Protein AF-A0A965C015-F1 (afdb_monomer_lite)

Structure (mmCIF, N/CA/C/O backbone):
data_AF-A0A965C015-F1
#
_entry.id   AF-A0A965C015-F1
#
loop_
_atom_site.group_PDB
_atom_site.id
_atom_site.type_symbol
_atom_site.label_atom_id
_atom_site.label_alt_id
_atom_site.label_comp_id
_atom_site.label_asym_id
_atom_site.label_entity_id
_atom_site.label_seq_id
_atom_site.pdbx_PDB_ins_code
_atom_site.Cartn_x
_atom_site.Cartn_y
_atom_site.Cartn_z
_atom_site.occupancy
_atom_site.B_iso_or_equiv
_atom_site.auth_seq_id
_atom_site.auth_comp_id
_atom_site.auth_asym_id
_atom_site.auth_atom_id
_atom_site.pdbx_PDB_model_num
ATOM 1 N N . GLU A 1 1 ? -8.308 19.008 10.637 1.00 60.09 1 GLU A N 1
ATOM 2 C CA . GLU A 1 1 ? -7.547 17.740 10.593 1.00 60.09 1 GLU A CA 1
ATOM 3 C C . GLU A 1 1 ? -8.512 16.587 10.314 1.00 60.09 1 GLU A C 1
ATOM 5 O O . GLU A 1 1 ? -9.542 16.528 10.985 1.00 60.09 1 GLU A O 1
ATOM 10 N N . PRO A 1 2 ? -8.262 15.736 9.301 1.00 80.25 2 PRO A N 1
ATOM 11 C CA . PRO A 1 2 ? -9.137 14.611 8.969 1.00 80.25 2 PRO A CA 1
ATOM 12 C C . PRO A 1 2 ? -9.281 13.651 10.160 1.00 80.25 2 PRO A C 1
ATOM 14 O O . PRO A 1 2 ? -8.329 13.388 10.895 1.00 80.25 2 PRO A O 1
ATOM 17 N N . LEU A 1 3 ? -10.488 13.121 10.365 1.00 95.31 3 LEU A N 1
ATOM 18 C CA . LEU A 1 3 ? -10.873 12.331 11.544 1.00 95.31 3 LEU A CA 1
ATOM 19 C C . LEU A 1 3 ? -10.340 10.879 11.516 1.00 95.31 3 LEU A C 1
ATOM 21 O O . LEU A 1 3 ? -11.036 9.959 11.939 1.00 95.31 3 LEU A O 1
ATOM 25 N N . LEU A 1 4 ? -9.108 10.659 11.042 1.00 96.19 4 LEU A N 1
ATOM 26 C CA . LEU A 1 4 ? -8.523 9.330 10.795 1.00 96.19 4 LEU A CA 1
ATOM 27 C C . LEU A 1 4 ? -8.521 8.426 12.038 1.00 96.19 4 LEU A C 1
ATOM 29 O O . LEU A 1 4 ? -8.875 7.256 11.951 1.00 96.19 4 LEU A O 1
ATOM 33 N N . GLY A 1 5 ? -8.239 8.982 13.220 1.00 96.25 5 GLY A N 1
ATOM 34 C CA . GLY A 1 5 ? -8.248 8.225 14.481 1.00 96.25 5 GLY A CA 1
ATOM 35 C C . GLY A 1 5 ? -9.630 7.725 14.927 1.00 96.25 5 GLY A C 1
ATOM 36 O O . GLY A 1 5 ? -9.728 6.926 15.862 1.00 96.25 5 GLY A O 1
ATOM 37 N N . ARG A 1 6 ? -10.711 8.179 14.274 1.00 96.75 6 ARG A N 1
ATOM 38 C CA . ARG A 1 6 ? -12.070 7.659 14.493 1.00 96.75 6 ARG A CA 1
ATOM 39 C C . ARG A 1 6 ? -12.364 6.410 13.662 1.00 96.75 6 ARG A C 1
ATOM 41 O O . ARG A 1 6 ? -13.362 5.747 13.931 1.00 96.75 6 ARG A O 1
ATOM 48 N N . ILE A 1 7 ? -11.524 6.075 12.681 1.00 97.06 7 ILE A N 1
ATOM 49 C CA . ILE A 1 7 ? -11.696 4.871 11.868 1.00 97.06 7 ILE A CA 1
ATOM 50 C C . ILE A 1 7 ? -11.482 3.644 12.762 1.00 97.06 7 ILE A C 1
ATOM 52 O O . ILE A 1 7 ? -10.461 3.512 13.440 1.00 97.06 7 ILE A O 1
ATOM 56 N N . ARG A 1 8 ? -12.487 2.763 12.792 1.00 95.56 8 ARG A N 1
ATOM 57 C CA . ARG A 1 8 ? -12.458 1.491 13.535 1.00 95.56 8 ARG A CA 1
ATOM 58 C C . ARG A 1 8 ? -12.316 0.272 12.632 1.00 95.56 8 ARG A C 1
ATOM 60 O O . ARG A 1 8 ? -11.785 -0.740 13.082 1.00 95.56 8 ARG A O 1
ATOM 67 N N . ALA A 1 9 ? -12.745 0.386 11.375 1.00 96.62 9 ALA A N 1
ATOM 68 C CA . ALA A 1 9 ? -12.560 -0.654 10.374 1.00 96.62 9 ALA A CA 1
ATOM 69 C C . ALA A 1 9 ? -11.071 -0.985 10.185 1.00 96.62 9 ALA A C 1
ATOM 71 O O . ALA A 1 9 ? -10.204 -0.122 10.349 1.00 96.62 9 ALA A O 1
ATOM 72 N N . ARG A 1 10 ? -10.783 -2.237 9.824 1.00 97.62 10 ARG A N 1
ATOM 73 C CA . ARG A 1 10 ? -9.466 -2.639 9.320 1.00 97.62 10 ARG A CA 1
ATOM 74 C C . ARG A 1 10 ? -9.269 -1.967 7.961 1.00 97.62 10 ARG A C 1
ATOM 76 O O . ARG A 1 10 ? -10.174 -2.005 7.131 1.00 97.62 10 ARG A O 1
ATOM 83 N N . VAL A 1 11 ? -8.115 -1.345 7.741 1.00 97.94 11 VAL A N 1
ATOM 84 C CA . VAL A 1 11 ? -7.816 -0.617 6.499 1.00 97.94 11 VAL A CA 1
ATOM 85 C C . VAL A 1 11 ? -6.564 -1.201 5.869 1.00 97.94 11 VAL A C 1
ATOM 87 O O . VAL A 1 11 ? -5.524 -1.262 6.516 1.00 97.94 11 VAL A O 1
ATOM 90 N N . LEU A 1 12 ? -6.653 -1.577 4.599 1.00 98.38 12 LEU A N 1
ATOM 91 C CA . LEU A 1 12 ? -5.500 -1.872 3.760 1.00 98.38 12 LEU A CA 1
ATOM 92 C C . LEU A 1 12 ? -5.384 -0.762 2.713 1.00 98.38 12 LEU A C 1
ATOM 94 O O . LEU A 1 12 ? -6.290 -0.589 1.901 1.00 98.38 12 LEU A O 1
ATOM 98 N N . ALA A 1 13 ? -4.285 -0.012 2.741 1.00 97.88 13 ALA A N 1
ATOM 99 C CA . ALA A 1 13 ? -3.912 0.892 1.657 1.00 97.88 13 ALA A CA 1
ATOM 100 C C . ALA A 1 13 ? -2.844 0.216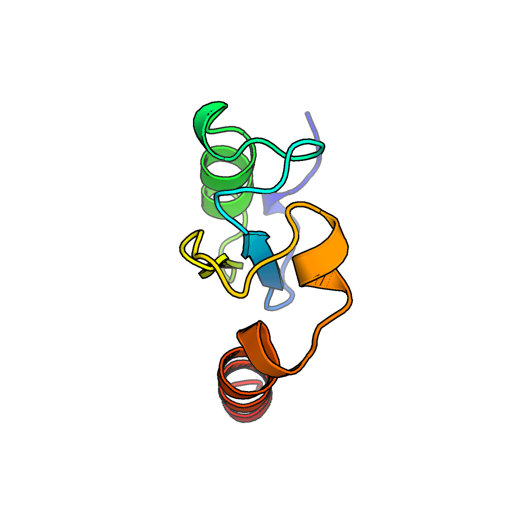 0.796 1.00 97.88 13 ALA A C 1
ATOM 102 O O . ALA A 1 13 ? -1.904 -0.371 1.330 1.00 97.88 13 ALA A O 1
ATOM 103 N N . ILE A 1 14 ? -2.990 0.300 -0.523 1.00 98.00 14 ILE A N 1
ATOM 104 C CA . ILE A 1 14 ? -2.064 -0.282 -1.496 1.00 98.00 14 ILE A CA 1
ATOM 105 C C . ILE A 1 14 ? -1.563 0.848 -2.385 1.00 98.00 14 ILE A C 1
ATOM 107 O O . ILE A 1 14 ? -2.366 1.605 -2.926 1.00 98.00 14 ILE A O 1
ATOM 111 N N . ASN A 1 15 ? -0.248 0.948 -2.534 1.00 97.75 15 ASN A N 1
ATOM 112 C CA . ASN A 1 15 ? 0.402 1.872 -3.455 1.00 97.75 15 ASN A CA 1
ATOM 113 C C . ASN A 1 15 ? 1.619 1.194 -4.096 1.00 97.75 15 ASN A C 1
ATOM 115 O O . ASN A 1 15 ? 2.107 0.196 -3.560 1.00 97.75 15 ASN A O 1
ATOM 119 N N . SER A 1 16 ? 2.137 1.728 -5.200 1.00 98.06 16 SER A N 1
ATOM 120 C CA . SER A 1 16 ? 3.439 1.320 -5.734 1.00 98.06 16 SER A CA 1
ATOM 121 C C . SER A 1 16 ? 4.481 2.413 -5.530 1.00 98.06 16 SER A C 1
ATOM 123 O O . SER A 1 16 ? 4.162 3.597 -5.487 1.00 98.06 16 SER A O 1
ATOM 125 N N . ALA A 1 17 ? 5.739 2.012 -5.342 1.00 97.88 17 ALA A N 1
ATOM 126 C CA . ALA A 1 17 ? 6.836 2.948 -5.101 1.00 97.88 17 ALA A CA 1
ATOM 127 C C . ALA A 1 17 ? 7.130 3.835 -6.322 1.00 97.88 17 ALA A C 1
ATOM 129 O O . ALA A 1 17 ? 7.704 4.904 -6.165 1.00 97.88 17 ALA A O 1
ATOM 130 N N . ASP A 1 18 ? 6.722 3.395 -7.514 1.00 97.69 18 ASP A N 1
ATOM 131 C CA . ASP A 1 18 ? 6.830 4.125 -8.774 1.00 97.69 18 ASP A CA 1
ATOM 132 C C . ASP A 1 18 ? 5.564 4.929 -9.138 1.00 97.69 18 ASP A C 1
ATOM 134 O O . ASP A 1 18 ? 5.520 5.496 -10.226 1.00 97.69 18 ASP A O 1
ATOM 138 N N . ASP A 1 19 ? 4.539 4.994 -8.270 1.00 97.94 19 ASP A N 1
ATOM 139 C CA . ASP A 1 19 ? 3.331 5.801 -8.508 1.00 97.94 19 ASP A CA 1
ATOM 140 C C . ASP A 1 19 ? 3.669 7.301 -8.519 1.00 97.94 19 ASP A C 1
ATOM 142 O O . ASP A 1 19 ? 3.892 7.934 -7.484 1.00 97.94 19 ASP A O 1
ATOM 146 N N . GLU A 1 20 ? 3.654 7.887 -9.715 1.00 96.81 20 GLU A N 1
ATOM 147 C CA . GLU A 1 20 ? 3.982 9.288 -9.950 1.00 96.81 20 GLU A CA 1
ATOM 148 C C . GLU A 1 20 ? 2.901 10.268 -9.463 1.00 96.81 20 GLU A C 1
ATOM 150 O O . GLU A 1 20 ? 3.164 11.464 -9.322 1.00 96.81 20 GLU A O 1
ATOM 155 N N . ARG A 1 21 ? 1.678 9.785 -9.207 1.00 96.88 21 ARG A N 1
ATOM 156 C CA . ARG A 1 21 ? 0.553 10.592 -8.705 1.00 96.88 21 ARG A CA 1
ATOM 157 C C . ARG A 1 21 ? 0.481 10.591 -7.185 1.00 96.88 21 ARG A C 1
ATOM 159 O O . ARG A 1 21 ? 0.064 11.590 -6.602 1.00 96.88 21 ARG A O 1
ATOM 166 N N . ASN A 1 22 ? 0.880 9.488 -6.553 1.00 96.31 22 ASN A N 1
ATOM 167 C CA . ASN A 1 22 ? 0.896 9.312 -5.101 1.00 96.31 22 ASN A CA 1
ATOM 168 C C . ASN A 1 22 ? 2.314 8.962 -4.605 1.00 96.31 22 ASN A C 1
ATOM 170 O O . ASN A 1 22 ? 2.519 7.859 -4.088 1.00 96.31 22 ASN A O 1
ATOM 174 N N . PRO A 1 23 ? 3.290 9.884 -4.720 1.00 96.12 23 PRO A N 1
ATOM 175 C CA . PRO A 1 23 ? 4.685 9.614 -4.380 1.00 96.12 23 PRO A CA 1
ATOM 176 C C . PRO A 1 23 ? 4.848 9.252 -2.900 1.00 96.12 23 PRO A C 1
ATOM 178 O O . PRO A 1 23 ? 4.500 10.024 -1.992 1.00 96.12 23 PRO A O 1
ATOM 181 N N . HIS A 1 24 ? 5.389 8.059 -2.652 1.00 95.50 24 HIS A N 1
ATOM 182 C CA . HIS A 1 24 ? 5.545 7.508 -1.307 1.00 95.50 24 HIS A CA 1
ATOM 183 C C . HIS A 1 24 ? 6.575 8.283 -0.467 1.00 95.50 24 HIS 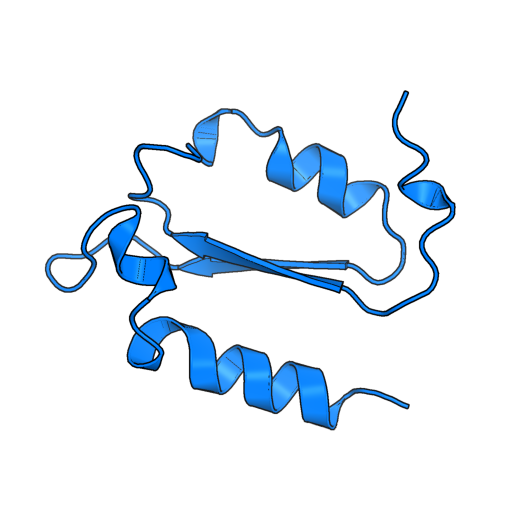A C 1
ATOM 185 O O . HIS A 1 24 ? 6.446 8.368 0.756 1.00 95.50 24 HIS A O 1
ATOM 191 N N . GLU A 1 25 ? 7.542 8.915 -1.129 1.00 96.56 25 GLU A N 1
ATOM 192 C CA . GLU A 1 25 ? 8.631 9.709 -0.558 1.00 96.56 25 GLU A CA 1
ATOM 193 C C . GLU A 1 25 ? 8.128 10.932 0.213 1.00 96.56 25 GLU A C 1
ATOM 195 O O . GLU A 1 25 ? 8.821 11.443 1.089 1.00 96.56 25 GLU A O 1
ATOM 200 N N . THR A 1 26 ? 6.900 11.385 -0.061 1.00 97.00 26 THR A N 1
ATOM 201 C CA . THR A 1 26 ? 6.268 12.475 0.700 1.00 97.00 26 THR A CA 1
ATOM 202 C C . THR A 1 26 ? 6.025 12.113 2.165 1.00 97.00 26 THR A C 1
ATOM 204 O O . THR A 1 26 ? 5.795 13.000 2.985 1.00 97.00 26 THR A O 1
ATOM 207 N N . GLY A 1 27 ? 5.999 10.819 2.507 1.00 96.00 27 GLY A N 1
ATOM 208 C CA . GLY A 1 27 ? 5.699 10.332 3.855 1.00 96.00 27 GLY A CA 1
ATOM 209 C C . GLY A 1 27 ? 4.246 10.543 4.302 1.00 96.00 27 GLY A C 1
ATOM 210 O O . GLY A 1 27 ? 3.868 10.068 5.374 1.00 96.00 27 GLY A O 1
ATOM 211 N N . LEU A 1 28 ? 3.404 11.197 3.490 1.00 95.00 28 LEU A N 1
ATOM 212 C CA . LEU A 1 28 ? 2.030 11.552 3.851 1.00 95.00 28 LEU A CA 1
ATOM 213 C C . LEU A 1 28 ? 1.180 10.310 4.132 1.00 95.00 28 LEU A C 1
ATOM 215 O O . LEU A 1 28 ? 0.479 10.253 5.141 1.00 95.00 28 LEU A O 1
ATOM 219 N N . MET A 1 29 ? 1.278 9.299 3.265 1.00 95.12 29 MET A N 1
ATOM 220 C CA . MET A 1 29 ? 0.556 8.036 3.429 1.00 95.12 29 MET A CA 1
ATOM 221 C C . MET A 1 29 ? 0.991 7.317 4.711 1.00 95.12 29 MET A C 1
ATOM 223 O O . MET A 1 29 ? 0.145 6.915 5.505 1.00 95.12 29 MET A O 1
ATOM 227 N N . ALA A 1 30 ? 2.300 7.202 4.957 1.00 95.75 30 ALA A N 1
ATOM 228 C CA . ALA A 1 30 ? 2.819 6.552 6.159 1.00 95.75 30 ALA A CA 1
ATOM 229 C C . ALA A 1 30 ? 2.340 7.263 7.440 1.00 95.75 30 ALA A C 1
ATOM 231 O O . ALA A 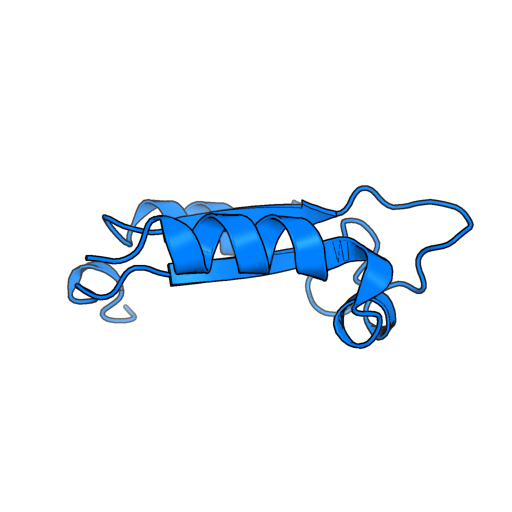1 30 ? 1.836 6.613 8.358 1.00 95.75 30 ALA A O 1
ATOM 232 N N . ALA A 1 31 ? 2.407 8.598 7.470 1.00 96.38 31 ALA A N 1
ATOM 233 C CA . ALA A 1 31 ? 1.931 9.403 8.593 1.00 96.38 31 ALA A CA 1
ATOM 234 C C . ALA A 1 31 ? 0.408 9.298 8.803 1.00 96.38 31 ALA A C 1
ATOM 236 O O . ALA A 1 31 ? -0.059 9.235 9.941 1.00 96.38 31 ALA A O 1
ATOM 237 N N . ALA A 1 32 ? -0.381 9.254 7.724 1.00 95.94 32 ALA A N 1
ATOM 238 C CA . ALA A 1 32 ? -1.830 9.079 7.798 1.00 95.94 32 ALA A CA 1
ATOM 239 C C . ALA A 1 32 ? -2.212 7.685 8.321 1.00 95.94 32 ALA A C 1
ATOM 241 O O . ALA A 1 32 ? -3.055 7.575 9.214 1.00 95.94 32 ALA A O 1
ATOM 242 N N . MET A 1 33 ? -1.562 6.634 7.817 1.00 96.88 33 MET A N 1
ATOM 243 C CA . MET A 1 33 ? -1.834 5.250 8.213 1.00 96.88 33 MET A CA 1
ATOM 244 C C . MET A 1 33 ? -1.460 4.980 9.673 1.00 96.88 33 MET A C 1
ATOM 246 O O . MET A 1 33 ? -2.214 4.303 10.364 1.00 96.88 33 MET A O 1
ATOM 250 N N . ALA A 1 34 ? -0.393 5.599 10.192 1.00 96.44 34 ALA A N 1
ATOM 251 C CA . ALA A 1 34 ? -0.023 5.510 11.610 1.00 96.44 34 ALA A CA 1
ATOM 252 C C . ALA A 1 34 ? -1.109 6.035 12.575 1.00 96.44 34 ALA A C 1
ATOM 254 O O . ALA A 1 34 ? -1.112 5.699 13.758 1.00 96.44 34 ALA A O 1
ATOM 255 N N . ARG A 1 35 ? -2.049 6.858 12.088 1.00 97.12 35 ARG A N 1
ATOM 256 C CA . ARG A 1 35 ? -3.156 7.412 12.888 1.00 97.12 35 ARG A CA 1
ATOM 257 C C . ARG A 1 35 ? -4.397 6.520 12.904 1.00 97.12 35 ARG A C 1
ATOM 259 O O . ARG A 1 35 ? -5.325 6.809 13.658 1.00 97.12 35 ARG A O 1
ATOM 266 N N . ILE A 1 36 ? -4.443 5.482 12.071 1.00 97.44 36 ILE A N 1
ATOM 267 C CA . ILE A 1 36 ? -5.559 4.539 11.982 1.00 97.44 36 ILE A CA 1
ATOM 268 C C . ILE A 1 36 ? -5.145 3.269 12.748 1.00 97.44 36 ILE A C 1
ATOM 270 O O . ILE A 1 36 ? -4.235 2.576 12.308 1.00 97.44 36 ILE A O 1
ATOM 274 N N . PRO A 1 37 ? -5.793 2.914 13.873 1.00 94.75 37 PRO A N 1
ATOM 275 C CA . PRO A 1 37 ? -5.313 1.833 14.746 1.00 94.75 37 PRO A CA 1
ATOM 276 C C . PRO A 1 37 ? -5.152 0.464 14.070 1.00 94.75 37 PRO A C 1
ATOM 278 O O . PRO A 1 37 ? -4.294 -0.319 14.455 1.00 94.75 37 PRO A O 1
ATOM 281 N N . ASN A 1 38 ? -5.984 0.182 13.065 1.00 95.62 38 ASN A N 1
ATOM 282 C CA . ASN A 1 38 ? -6.065 -1.111 12.385 1.00 95.62 38 ASN A CA 1
ATOM 283 C C . ASN A 1 38 ? -5.643 -1.017 10.907 1.00 95.62 38 ASN A C 1
ATOM 285 O O . ASN A 1 38 ? -6.201 -1.713 10.054 1.00 95.62 38 ASN A O 1
ATOM 289 N N . ALA A 1 39 ? -4.728 -0.100 10.592 1.00 97.44 39 ALA A N 1
ATOM 290 C CA . ALA A 1 39 ? -4.245 0.140 9.239 1.00 97.44 39 ALA A CA 1
ATOM 291 C C . ALA A 1 39 ? -3.011 -0.700 8.882 1.00 97.44 39 ALA A C 1
ATOM 293 O O . ALA A 1 39 ? -2.097 -0.869 9.686 1.00 97.44 39 ALA A O 1
ATOM 294 N N . ARG A 1 40 ? -2.955 -1.147 7.627 1.00 97.75 40 ARG A N 1
ATOM 295 C CA . ARG A 1 40 ? -1.777 -1.720 6.973 1.00 97.75 40 ARG A CA 1
ATOM 296 C C . ARG A 1 40 ? -1.532 -0.985 5.657 1.00 97.75 40 ARG A C 1
ATOM 298 O O . ARG A 1 40 ? -2.473 -0.715 4.914 1.00 97.75 40 ARG A O 1
ATOM 305 N N . LEU A 1 41 ? -0.273 -0.669 5.376 1.00 97.69 41 LEU A N 1
ATOM 306 C CA . LEU A 1 41 ? 0.167 -0.130 4.091 1.00 97.69 41 LEU A CA 1
ATOM 307 C C . LEU A 1 41 ? 0.965 -1.208 3.353 1.00 97.69 41 LEU A C 1
ATOM 309 O O . LEU A 1 41 ? 1.990 -1.657 3.861 1.00 97.69 41 LEU A O 1
ATOM 313 N N . LEU A 1 42 ? 0.509 -1.594 2.162 1.00 97.94 42 LEU A N 1
ATOM 314 C CA . LEU A 1 42 ? 1.313 -2.327 1.190 1.00 97.94 42 LEU A CA 1
ATOM 315 C C . LEU A 1 42 ? 1.946 -1.320 0.230 1.00 97.94 42 LEU A C 1
ATOM 317 O O . LEU A 1 42 ? 1.238 -0.649 -0.522 1.00 97.94 42 LEU A O 1
ATOM 321 N N . LEU A 1 43 ? 3.275 -1.253 0.235 1.00 98.06 43 LEU A N 1
ATOM 322 C CA . LEU A 1 43 ? 4.046 -0.543 -0.778 1.00 98.06 43 LEU A CA 1
ATOM 323 C C . LEU A 1 43 ? 4.666 -1.569 -1.731 1.00 98.06 43 LEU A C 1
ATOM 325 O O . LEU A 1 43 ? 5.587 -2.290 -1.350 1.00 98.06 43 LEU A O 1
ATOM 329 N N . ILE A 1 44 ? 4.143 -1.653 -2.953 1.00 98.56 44 ILE A N 1
ATOM 330 C CA . ILE A 1 44 ? 4.667 -2.519 -4.015 1.00 98.56 44 ILE A CA 1
ATOM 331 C C . ILE A 1 44 ? 6.002 -1.925 -4.491 1.00 98.56 44 ILE A C 1
ATOM 333 O O . ILE A 1 44 ? 6.012 -0.775 -4.938 1.00 98.56 44 ILE A O 1
ATOM 337 N N . PRO A 1 45 ? 7.126 -2.660 -4.421 1.00 97.94 45 PRO A N 1
ATOM 338 C CA . PRO A 1 45 ? 8.396 -2.179 -4.952 1.00 97.94 45 PRO A CA 1
ATOM 339 C C . PRO A 1 45 ? 8.298 -1.920 -6.459 1.00 97.94 45 PRO A C 1
ATOM 341 O O . PRO A 1 45 ? 7.765 -2.749 -7.198 1.00 97.94 45 PRO A O 1
ATOM 344 N N . GLY A 1 46 ? 8.830 -0.785 -6.912 1.00 97.00 46 GLY A N 1
ATOM 345 C CA . GLY A 1 46 ? 8.933 -0.487 -8.339 1.00 97.00 46 GLY A CA 1
ATOM 346 C C . GLY A 1 46 ? 9.843 -1.498 -9.040 1.00 97.00 46 GLY A C 1
ATOM 347 O O . GLY A 1 46 ? 10.845 -1.948 -8.480 1.00 97.00 46 GLY A O 1
ATOM 348 N N . SER A 1 47 ? 9.492 -1.873 -10.266 1.00 97.75 47 SER A N 1
ATOM 349 C CA . SER A 1 47 ? 10.249 -2.819 -11.087 1.00 97.75 47 SER A CA 1
ATOM 350 C C . SER A 1 47 ? 10.023 -2.547 -12.576 1.00 97.75 47 SER A C 1
ATOM 352 O O . SER A 1 47 ? 9.231 -1.693 -12.956 1.00 97.75 47 SER A O 1
ATOM 354 N N . THR A 1 48 ? 10.674 -3.317 -13.446 1.00 97.94 48 THR A N 1
ATOM 355 C CA . THR A 1 48 ? 10.400 -3.277 -14.892 1.00 97.94 48 THR A CA 1
ATOM 356 C C . THR A 1 48 ? 9.009 -3.798 -15.264 1.00 97.94 48 THR A C 1
ATOM 358 O O . THR A 1 48 ? 8.598 -3.663 -16.412 1.00 97.94 48 THR A O 1
ATOM 361 N N . GLU A 1 49 ? 8.298 -4.438 -14.331 1.00 98.25 49 GLU A N 1
ATOM 362 C CA . GLU A 1 49 ? 6.951 -4.967 -14.553 1.00 98.25 49 GLU A CA 1
ATOM 363 C C . GLU A 1 49 ? 5.840 -4.039 -14.050 1.00 98.25 49 GLU A C 1
ATOM 365 O O . GLU A 1 49 ? 4.687 -4.196 -14.470 1.00 98.25 49 GLU A O 1
ATOM 370 N N . THR A 1 50 ? 6.156 -3.116 -13.138 1.00 98.44 50 THR A N 1
ATOM 371 C CA . THR A 1 50 ? 5.208 -2.111 -12.646 1.00 98.44 50 THR A CA 1
ATOM 372 C C . THR A 1 50 ? 5.018 -1.012 -13.693 1.00 98.44 50 THR A C 1
ATOM 374 O O . THR A 1 50 ? 5.758 -0.914 -14.671 1.00 98.44 50 THR A O 1
ATOM 377 N N . ALA A 1 51 ? 3.952 -0.229 -13.549 1.00 98.19 51 ALA A N 1
ATOM 378 C CA . ALA A 1 51 ? 3.553 0.780 -14.528 1.00 98.19 51 ALA A CA 1
ATOM 379 C C . ALA A 1 51 ? 3.187 2.110 -13.852 1.00 98.19 51 ALA A C 1
ATOM 381 O O . ALA A 1 51 ? 2.168 2.716 -14.199 1.00 98.19 51 ALA A O 1
ATOM 382 N N . GLY A 1 52 ? 3.959 2.516 -12.839 1.00 97.56 52 GLY A N 1
ATOM 383 C CA . GLY A 1 52 ? 3.662 3.690 -12.022 1.00 97.56 52 GLY A CA 1
ATOM 384 C C . GLY A 1 52 ? 2.268 3.615 -11.410 1.00 97.56 52 GLY A C 1
ATOM 385 O O . GLY A 1 52 ? 1.853 2.556 -10.930 1.00 97.56 52 GLY A O 1
ATOM 386 N N . HIS A 1 53 ? 1.489 4.691 -11.517 1.00 97.75 53 HIS A N 1
ATOM 387 C CA . HIS A 1 53 ? 0.106 4.719 -11.033 1.00 97.75 53 HIS A CA 1
ATOM 388 C C . HIS A 1 53 ? -0.779 3.609 -11.637 1.00 97.75 53 HIS A C 1
ATOM 390 O O . HIS A 1 53 ? -1.714 3.117 -10.996 1.00 97.75 53 HIS A O 1
ATOM 396 N N . GLY A 1 54 ? -0.466 3.149 -12.854 1.00 98.06 54 GLY A N 1
ATOM 397 C CA . GLY A 1 54 ? -1.156 2.037 -13.514 1.00 98.06 54 GLY A CA 1
ATOM 398 C C . GLY A 1 54 ? -0.990 0.684 -12.808 1.00 98.06 54 GLY A C 1
ATOM 399 O O . GLY A 1 54 ? -1.770 -0.237 -13.055 1.00 98.06 54 GLY A O 1
ATOM 400 N N . THR A 1 55 ? -0.019 0.546 -11.899 1.00 98.31 55 THR A N 1
ATOM 401 C CA . THR A 1 55 ? 0.174 -0.653 -11.062 1.00 98.31 55 THR A CA 1
ATOM 402 C C . THR A 1 55 ? -1.045 -0.931 -10.180 1.00 98.31 55 THR A C 1
ATOM 404 O O . THR A 1 55 ? -1.386 -2.091 -9.946 1.00 98.31 55 THR A O 1
ATOM 407 N N . THR A 1 56 ? -1.772 0.111 -9.761 1.00 94.94 56 THR A N 1
ATOM 408 C CA . THR A 1 56 ? -2.992 -0.019 -8.944 1.00 94.94 56 THR A CA 1
ATOM 409 C C . THR A 1 56 ? -4.081 -0.850 -9.637 1.00 94.94 56 THR A C 1
ATOM 411 O O . THR A 1 56 ? -4.760 -1.646 -8.988 1.00 94.94 56 THR A O 1
ATOM 414 N N . GLY A 1 57 ? -4.188 -0.761 -10.969 1.00 97.00 57 GLY A N 1
ATOM 415 C CA . GLY A 1 57 ? -5.127 -1.546 -11.779 1.00 97.00 57 GLY A CA 1
ATOM 416 C C . GLY A 1 57 ? -4.691 -2.991 -12.052 1.00 97.00 57 GLY A C 1
ATOM 417 O O . GLY A 1 57 ? -5.450 -3.764 -12.633 1.00 97.00 57 GLY A O 1
ATOM 418 N N . GLN A 1 58 ? -3.480 -3.384 -11.648 1.00 98.25 58 GLN A N 1
ATOM 419 C CA . GLN A 1 58 ? -2.896 -4.686 -11.961 1.00 98.25 58 GLN A CA 1
ATOM 420 C C . GLN A 1 58 ? -2.931 -5.620 -10.746 1.00 98.25 58 GLN A C 1
ATOM 422 O O . GLN A 1 58 ? -1.974 -5.717 -9.978 1.00 98.25 58 GLN A O 1
ATOM 427 N N . ALA A 1 59 ? -4.019 -6.386 -10.616 1.00 98.12 59 ALA A N 1
ATOM 428 C CA . ALA A 1 59 ? -4.264 -7.271 -9.4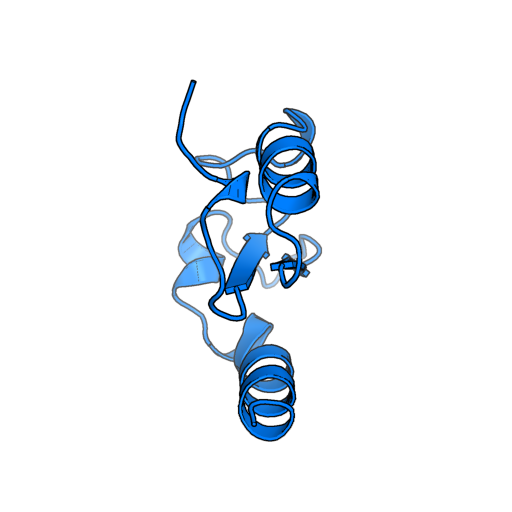71 1.00 98.12 59 ALA A CA 1
ATOM 429 C C . ALA A 1 59 ? -3.126 -8.250 -9.147 1.00 98.12 59 ALA A C 1
ATOM 431 O O . ALA A 1 59 ? -2.947 -8.623 -7.990 1.00 98.12 59 ALA A O 1
ATOM 432 N N . ARG A 1 60 ? -2.314 -8.644 -10.137 1.00 98.19 60 ARG A N 1
ATOM 433 C CA . ARG A 1 60 ? -1.146 -9.515 -9.925 1.00 98.19 60 ARG A CA 1
ATOM 434 C C . ARG A 1 60 ? -0.174 -9.009 -8.851 1.00 98.19 60 ARG A C 1
ATOM 436 O O . ARG A 1 60 ? 0.476 -9.840 -8.235 1.00 98.19 60 ARG A O 1
ATOM 443 N N . PHE A 1 61 ? -0.111 -7.698 -8.599 1.00 98.56 61 PHE A N 1
ATOM 444 C CA . PHE A 1 61 ? 0.800 -7.120 -7.605 1.00 98.56 61 PHE A CA 1
ATOM 445 C C . PHE A 1 61 ? 0.247 -7.071 -6.178 1.00 98.56 61 PHE A C 1
ATOM 447 O O . PHE A 1 61 ? 1.020 -6.911 -5.240 1.00 98.56 61 PHE A O 1
ATOM 454 N N . TRP A 1 62 ? -1.070 -7.185 -5.991 1.00 98.38 62 TRP A N 1
ATOM 455 C CA . TRP A 1 62 ? -1.690 -6.968 -4.677 1.00 98.38 62 TRP A CA 1
ATOM 456 C C . TRP A 1 62 ? -2.722 -8.016 -4.266 1.00 98.38 62 TRP A C 1
ATOM 458 O O . TRP A 1 62 ? -3.106 -8.051 -3.097 1.00 98.38 62 TRP A O 1
ATOM 468 N N . ARG A 1 63 ? -3.167 -8.895 -5.177 1.00 98.44 63 ARG A N 1
ATOM 469 C CA . ARG A 1 63 ? -4.227 -9.882 -4.897 1.00 98.44 63 ARG A CA 1
ATOM 470 C C . ARG A 1 63 ? -3.905 -10.777 -3.698 1.00 98.44 63 ARG A C 1
ATOM 472 O O . ARG A 1 63 ? -4.804 -11.113 -2.943 1.00 98.44 63 ARG A O 1
ATOM 479 N N . GLU A 1 64 ? -2.638 -11.150 -3.521 1.00 98.38 64 GLU A N 1
ATOM 480 C CA . GLU A 1 64 ? -2.206 -12.073 -2.463 1.00 98.38 64 GLU A CA 1
ATOM 481 C C . GLU A 1 64 ? -2.215 -11.393 -1.091 1.00 98.38 64 GLU A C 1
ATOM 483 O O . GLU A 1 64 ? -2.647 -11.990 -0.106 1.00 98.38 64 GLU A O 1
ATOM 488 N N . GLU A 1 65 ? -1.812 -10.120 -1.016 1.00 98.31 65 GLU A N 1
ATOM 489 C CA . GLU A 1 65 ? -1.935 -9.339 0.219 1.00 98.31 65 GLU A CA 1
ATOM 490 C C . GLU A 1 65 ? -3.398 -9.064 0.559 1.00 98.31 65 GLU A C 1
ATOM 492 O O . GLU A 1 65 ? -3.784 -9.187 1.719 1.00 98.31 65 GLU A O 1
ATOM 497 N N . LEU A 1 66 ? -4.221 -8.740 -0.444 1.00 98.38 66 LEU A N 1
ATOM 498 C CA . LEU A 1 66 ? -5.649 -8.534 -0.230 1.00 98.38 66 LEU A CA 1
ATOM 499 C C . LEU A 1 66 ? -6.324 -9.810 0.290 1.00 98.38 66 LEU A C 1
ATOM 501 O O . LEU A 1 66 ? -7.069 -9.740 1.261 1.00 98.38 66 LEU A O 1
ATOM 505 N N . ASP A 1 67 ? -6.052 -10.967 -0.314 1.00 98.62 67 ASP A N 1
ATOM 506 C CA . ASP A 1 67 ? -6.599 -12.254 0.130 1.00 98.62 67 ASP A CA 1
ATOM 507 C C . ASP A 1 67 ? -6.206 -12.574 1.581 1.00 98.62 67 ASP A C 1
ATOM 509 O O . ASP A 1 67 ? -7.069 -12.915 2.394 1.00 98.62 67 ASP A O 1
ATOM 513 N N . ARG A 1 68 ? -4.929 -12.383 1.947 1.00 98.38 68 ARG A N 1
ATOM 514 C CA . ARG A 1 68 ? -4.481 -12.524 3.34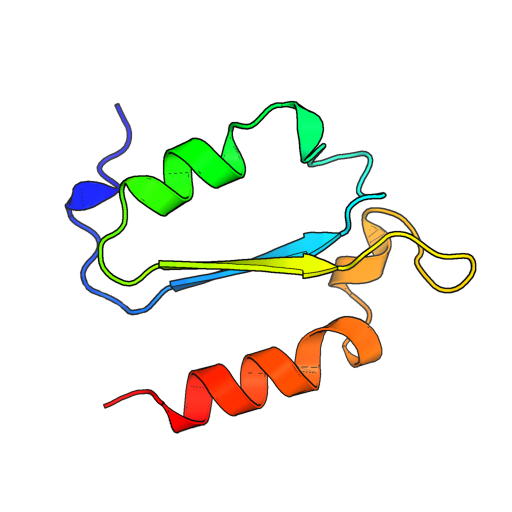4 1.00 98.38 68 ARG A CA 1
ATOM 515 C C . ARG A 1 68 ? -5.213 -11.565 4.275 1.00 98.38 68 ARG A C 1
ATOM 517 O O . ARG A 1 68 ? -5.746 -11.997 5.292 1.00 98.38 68 ARG A O 1
ATOM 524 N N . PHE A 1 69 ? -5.282 -10.288 3.910 1.00 98.31 69 PHE A N 1
ATOM 525 C CA . PHE A 1 69 ? -5.964 -9.273 4.706 1.00 98.31 69 PHE A CA 1
ATOM 526 C C . PHE A 1 69 ? -7.436 -9.629 4.947 1.00 98.31 69 PHE A C 1
ATOM 528 O O . PHE A 1 69 ? -7.900 -9.522 6.080 1.00 98.31 69 PHE A O 1
ATOM 535 N N . LEU A 1 70 ? -8.147 -10.093 3.911 1.00 98.19 70 LEU A N 1
ATOM 536 C CA . LEU A 1 70 ? -9.551 -10.498 3.999 1.00 98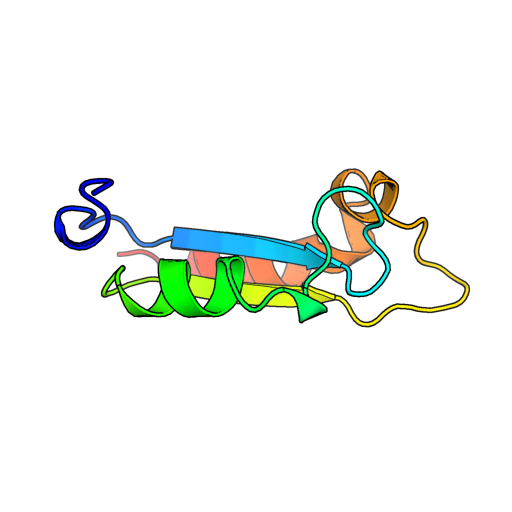.19 70 LEU A CA 1
ATOM 537 C C . LEU A 1 70 ? -9.752 -11.715 4.910 1.00 98.19 70 LEU A C 1
ATOM 539 O O . LEU A 1 70 ? -10.689 -11.726 5.701 1.00 98.19 70 LEU A O 1
ATOM 543 N N . LYS A 1 71 ? -8.861 -12.710 4.846 1.00 98.19 71 LYS A N 1
ATOM 544 C CA . LYS A 1 71 ? -8.914 -13.903 5.711 1.00 98.19 71 LYS A CA 1
ATOM 545 C C . LYS A 1 71 ? -8.646 -13.603 7.185 1.00 98.19 71 LYS A C 1
ATOM 547 O O . LYS A 1 71 ? -9.068 -14.368 8.044 1.00 98.19 71 LYS A O 1
ATOM 552 N N . GLU A 1 72 ? -7.937 -12.518 7.483 1.00 95.75 72 GLU A N 1
ATOM 553 C CA . GLU A 1 72 ? -7.669 -12.080 8.856 1.00 95.75 72 GLU A CA 1
ATOM 554 C C . GLU A 1 72 ? -8.830 -11.269 9.468 1.00 95.75 72 GLU A C 1
ATOM 556 O O . GLU A 1 72 ? -8.766 -10.934 10.658 1.00 95.75 72 GLU A O 1
ATOM 561 N N . LEU A 1 73 ? -9.843 -10.877 8.681 1.00 95.31 73 LEU A N 1
ATOM 562 C CA . LEU A 1 73 ? -10.962 -10.073 9.178 1.00 95.31 73 LEU A CA 1
ATOM 563 C C . LEU A 1 73 ? -11.840 -10.880 10.161 1.00 95.31 73 LEU A C 1
ATOM 565 O O . LEU A 1 73 ? -12.027 -12.075 9.938 1.00 95.31 73 LEU A O 1
ATOM 569 N N . PRO A 1 74 ? -12.348 -10.252 11.243 1.00 89.00 74 PRO A N 1
ATOM 570 C CA . PRO A 1 74 ? -13.251 -10.895 12.204 1.00 89.00 74 PRO A CA 1
ATOM 571 C C . PRO A 1 74 ? -14.594 -11.335 11.616 1.00 89.00 74 PRO A C 1
ATOM 573 O O . PRO A 1 74 ? -15.076 -10.654 10.680 1.00 89.00 74 PRO A O 1
#

Sequence (74 aa):
EPLLGRIRARVLAINSADDERNPHETGLMAAAMARIPNARLLLIPGSTETAGHGTTGQARFWREELDRFLKELP

Radius of gyration: 13.08 Å; chains: 1; bounding box: 24×32×30 Å

Foldseek 3Di:
DDPQLPDPDQEEAEFECQAPVDHCVVVPVVVSQVSHPRYDYHYQYDDPPADHNCNVVVCVRCVVVVVVSVVPGD

Secondary structure (DSSP, 8-state):
---GGG--S-EEEEEETT-SSS-GGG-HHHHHHTTSTTEEEEEEPP-TT-BTBGGGG-GGGTHHHHHHHHHT--

pLDDT: mean 96.41, std 4.89, range [60.09, 98.62]